Protein AF-A0A517MQH1-F1 (afdb_monomer_lite)

Organism: NCBI:txid1930276

pLDDT: mean 94.2, std 9.36, range [33.28, 98.81]

Structure (mmCIF, N/CA/C/O backbone):
data_AF-A0A517MQH1-F1
#
_entry.id   AF-A0A517MQH1-F1
#
loop_
_atom_site.group_PDB
_atom_site.id
_atom_site.type_symbol
_atom_site.label_atom_id
_atom_site.label_alt_id
_atom_site.label_comp_id
_atom_site.label_asym_id
_atom_site.label_entity_id
_atom_site.label_seq_id
_atom_site.pdbx_PDB_ins_code
_atom_site.Cartn_x
_atom_site.Cartn_y
_atom_site.Cartn_z
_atom_site.occupancy
_atom_site.B_iso_or_equiv
_atom_site.auth_seq_id
_atom_site.auth_comp_id
_atom_site.auth_asym_id
_atom_site.auth_atom_id
_atom_site.pdbx_PDB_model_num
ATOM 1 N N . MET A 1 1 ? -3.251 16.694 14.115 1.00 33.28 1 MET A N 1
ATOM 2 C CA . MET A 1 1 ? -2.965 17.037 12.707 1.00 33.28 1 MET A CA 1
ATOM 3 C C . MET A 1 1 ? -4.126 16.534 11.851 1.00 33.28 1 MET A C 1
ATOM 5 O O . MET A 1 1 ? -4.312 15.326 11.765 1.00 33.28 1 MET A O 1
ATOM 9 N N . ARG A 1 2 ? -4.987 17.433 11.348 1.00 38.00 2 ARG A N 1
ATOM 10 C CA . ARG A 1 2 ? -6.007 17.089 10.340 1.00 38.00 2 ARG A CA 1
ATOM 11 C C . ARG A 1 2 ? -5.266 16.878 9.020 1.00 38.00 2 ARG A C 1
ATOM 13 O O . ARG A 1 2 ? -4.472 17.732 8.642 1.00 38.00 2 ARG A O 1
ATOM 20 N N . LEU A 1 3 ? -5.483 15.744 8.361 1.00 50.16 3 LEU A N 1
ATOM 21 C CA . LEU A 1 3 ? -5.025 15.555 6.987 1.00 50.16 3 LEU A CA 1
ATOM 22 C C . LEU A 1 3 ? -5.782 16.568 6.116 1.00 50.16 3 LEU A C 1
ATOM 24 O O . LEU A 1 3 ? -7.010 16.599 6.217 1.00 50.16 3 LEU A O 1
ATOM 28 N N . PRO A 1 4 ? -5.099 17.412 5.321 1.00 52.41 4 PRO A N 1
ATOM 29 C CA . PRO A 1 4 ? -5.758 18.483 4.575 1.00 52.41 4 PRO A CA 1
ATOM 30 C C . PRO A 1 4 ? -6.795 17.944 3.580 1.00 52.41 4 PRO A C 1
ATOM 32 O O . PRO A 1 4 ? -7.753 18.644 3.283 1.00 52.41 4 PRO A O 1
ATOM 35 N N . TRP A 1 5 ? -6.665 16.681 3.151 1.00 66.31 5 TRP A N 1
ATOM 36 C CA . TRP A 1 5 ? -7.615 16.003 2.270 1.00 66.31 5 TRP A CA 1
ATOM 37 C C . TRP A 1 5 ? -7.698 14.509 2.610 1.00 66.31 5 TRP A C 1
ATOM 39 O O . TRP A 1 5 ? -6.671 13.870 2.843 1.00 66.31 5 TRP A O 1
ATOM 49 N N . SER A 1 6 ? -8.905 13.934 2.639 1.00 80.75 6 SER A N 1
ATOM 50 C CA . SER A 1 6 ? -9.090 12.498 2.900 1.00 80.75 6 SER A CA 1
ATOM 51 C C . SER A 1 6 ? -8.677 11.640 1.705 1.00 80.75 6 SER A C 1
ATOM 53 O O . SER A 1 6 ? -8.080 10.584 1.885 1.00 80.75 6 SER A O 1
ATOM 55 N N . GLY A 1 7 ? -8.973 12.077 0.479 1.00 85.69 7 GLY A N 1
ATOM 56 C CA . GLY A 1 7 ? -8.680 11.307 -0.730 1.00 85.69 7 GLY A CA 1
ATOM 57 C C . GLY A 1 7 ? -9.512 10.040 -0.901 1.00 85.69 7 GLY A C 1
ATOM 58 O O . GLY A 1 7 ? -9.170 9.215 -1.747 1.00 85.69 7 GLY A O 1
ATOM 59 N N . THR A 1 8 ? -10.546 9.840 -0.083 1.00 92.62 8 THR A N 1
ATOM 60 C CA . THR A 1 8 ? -11.404 8.657 -0.146 1.00 92.62 8 THR A CA 1
ATOM 61 C C . THR A 1 8 ? -12.509 8.870 -1.190 1.00 92.62 8 THR A C 1
ATOM 63 O O . THR A 1 8 ? -13.068 9.968 -1.262 1.00 92.62 8 THR A O 1
ATOM 66 N N . PRO A 1 9 ? -12.853 7.853 -2.004 1.00 94.38 9 PRO A N 1
ATOM 67 C CA . PRO A 1 9 ? -13.938 7.955 -2.989 1.00 94.38 9 PRO A CA 1
ATOM 68 C C . PRO A 1 9 ? -15.324 8.081 -2.341 1.00 94.38 9 PRO A C 1
ATOM 70 O O . PRO A 1 9 ? -16.260 8.597 -2.952 1.00 94.38 9 PRO A O 1
ATOM 73 N N . GLU A 1 10 ? -15.451 7.643 -1.091 1.00 94.44 10 GLU A N 1
ATOM 74 C CA . GLU A 1 10 ? -16.671 7.719 -0.298 1.00 94.44 10 GLU A CA 1
ATOM 75 C C . GLU A 1 10 ? -16.349 7.965 1.181 1.00 94.44 10 GLU A C 1
ATOM 77 O O . GLU A 1 10 ? -15.186 7.998 1.596 1.00 94.44 10 GLU A O 1
ATOM 82 N N . GLU A 1 11 ? -17.387 8.185 1.980 1.00 95.94 11 GLU A N 1
ATOM 83 C CA . GLU A 1 11 ? -17.243 8.328 3.422 1.00 95.94 11 GLU A CA 1
ATOM 84 C C . GLU A 1 11 ? -16.942 6.973 4.071 1.00 95.94 11 GLU A C 1
ATOM 86 O O . GLU A 1 11 ? -17.660 5.996 3.871 1.00 95.94 11 GLU A O 1
ATOM 91 N N . VAL A 1 12 ? -15.899 6.926 4.896 1.00 96.56 12 VAL A N 1
ATOM 92 C CA . VAL A 1 12 ? -15.540 5.729 5.655 1.00 96.56 12 VAL A CA 1
ATOM 93 C C . VAL A 1 12 ? -16.137 5.838 7.052 1.00 96.56 12 VAL A C 1
ATOM 95 O O . VAL A 1 12 ? -15.771 6.726 7.832 1.00 96.56 12 VAL A O 1
ATOM 98 N N . ARG A 1 13 ? -17.042 4.913 7.383 1.00 96.25 13 ARG A N 1
ATOM 99 C CA . ARG A 1 13 ? -17.677 4.791 8.701 1.00 96.25 13 ARG A CA 1
ATOM 100 C C . ARG A 1 13 ? -17.272 3.503 9.403 1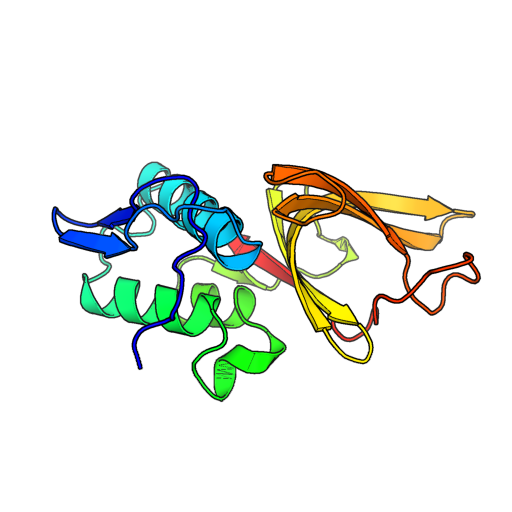.00 96.25 13 ARG A C 1
ATOM 102 O O . ARG A 1 13 ? -17.007 2.494 8.763 1.00 96.25 13 ARG A O 1
ATOM 109 N N . PHE A 1 14 ? -17.269 3.538 10.731 1.00 97.19 14 PHE A N 1
ATOM 110 C CA . PHE A 1 14 ? -17.067 2.369 11.578 1.00 97.19 14 PHE A CA 1
ATOM 111 C C . PHE A 1 14 ? -17.839 2.529 12.893 1.00 97.19 14 PHE A C 1
ATOM 113 O O . PHE A 1 14 ? -17.735 3.570 13.543 1.00 97.19 14 PHE A O 1
ATOM 120 N N . LYS A 1 15 ? -18.633 1.515 13.274 1.00 95.44 15 LYS A N 1
ATOM 121 C CA . LYS A 1 15 ? -19.509 1.528 14.469 1.00 95.44 15 LYS A CA 1
ATOM 122 C C . LYS A 1 15 ? -20.341 2.819 14.586 1.00 95.44 15 LYS A C 1
ATOM 124 O O . LYS A 1 15 ? -20.328 3.498 15.607 1.00 95.44 15 LYS A O 1
ATOM 129 N N . GLY A 1 16 ? -20.993 3.212 13.488 1.00 93.44 16 GLY A N 1
ATOM 130 C CA . GLY A 1 16 ? -21.806 4.435 13.394 1.00 93.44 16 GLY A CA 1
ATOM 131 C C . GLY A 1 16 ? -21.011 5.747 13.332 1.00 93.44 16 GLY A C 1
ATOM 132 O O . GLY A 1 16 ? -21.553 6.773 12.922 1.00 93.44 16 GLY A O 1
ATOM 133 N N . GLN A 1 17 ? -19.715 5.732 13.655 1.00 96.19 17 GLN A N 1
ATOM 134 C CA . GLN A 1 17 ? -18.872 6.921 13.646 1.00 96.19 17 GLN A CA 1
ATOM 135 C C . GLN A 1 17 ? -18.203 7.143 12.295 1.00 96.19 17 GLN A C 1
ATOM 137 O O . GLN A 1 17 ? -17.727 6.216 11.639 1.00 96.19 17 GLN A O 1
ATOM 142 N N . LYS A 1 18 ? -18.099 8.413 11.908 1.00 96.06 18 LYS A N 1
ATOM 143 C CA . LYS A 1 18 ? -17.308 8.830 10.753 1.00 96.06 18 LYS A CA 1
ATOM 144 C C . LYS A 1 18 ? -15.815 8.759 11.078 1.00 96.06 18 LYS A C 1
ATOM 146 O O . LYS A 1 18 ? -15.358 9.375 12.044 1.00 96.06 18 LYS A O 1
ATOM 151 N N . ILE A 1 19 ? -15.067 8.031 10.253 1.00 95.88 19 ILE A N 1
ATOM 152 C CA . ILE A 1 19 ? -13.604 7.933 10.320 1.00 95.88 19 ILE A CA 1
ATOM 153 C C . ILE A 1 19 ? -12.973 8.938 9.357 1.00 95.88 19 ILE A C 1
ATOM 155 O O . ILE A 1 19 ? -12.111 9.713 9.766 1.00 95.88 19 ILE A O 1
ATOM 159 N N . LEU A 1 20 ? -13.443 8.974 8.108 1.00 93.88 20 LEU A N 1
ATOM 160 C CA . LEU A 1 20 ? -13.013 9.926 7.081 1.00 93.88 20 LEU A CA 1
ATOM 161 C C . LEU A 1 20 ? -14.200 10.346 6.215 1.00 93.88 20 LEU A C 1
ATOM 163 O O . LEU A 1 20 ? -15.005 9.508 5.819 1.00 93.88 20 LEU A O 1
ATOM 167 N N . SER A 1 21 ? -14.290 11.638 5.903 1.00 93.56 21 SER A N 1
ATOM 168 C CA . SER A 1 21 ? -15.252 12.163 4.925 1.00 93.56 21 SER A CA 1
ATOM 169 C C . SER A 1 21 ? -14.841 11.783 3.503 1.00 93.56 21 SER A C 1
ATOM 171 O O . SER A 1 21 ? -13.645 11.688 3.231 1.00 93.56 21 SER A O 1
ATOM 173 N N . LYS A 1 22 ? -15.806 11.674 2.585 1.00 93.69 22 LYS A N 1
ATOM 174 C CA . LYS A 1 22 ? -15.539 11.639 1.139 1.00 93.69 22 LYS A CA 1
ATOM 175 C C . LYS A 1 22 ? -14.678 12.842 0.725 1.00 93.69 22 LYS A C 1
ATOM 177 O O . LYS A 1 22 ? -14.940 13.959 1.170 1.00 93.69 22 LYS A O 1
ATOM 182 N N . GLY A 1 23 ? -13.660 12.611 -0.100 1.00 89.31 23 GLY A N 1
ATOM 183 C CA . GLY A 1 23 ? -12.854 13.680 -0.690 1.00 89.31 23 GLY A CA 1
ATOM 184 C C . GLY A 1 23 ? -13.497 14.254 -1.955 1.00 89.31 23 GLY A C 1
ATOM 185 O O . GLY A 1 23 ? -14.224 13.558 -2.658 1.00 89.31 23 GLY A O 1
ATOM 186 N N . GLU A 1 24 ? -13.187 15.509 -2.286 1.00 86.50 24 GLU A N 1
ATOM 187 C CA . GLU A 1 24 ? -13.531 16.099 -3.595 1.00 86.50 24 GLU A CA 1
ATOM 188 C C . GLU A 1 24 ? -12.759 15.438 -4.745 1.00 86.50 24 GLU A C 1
ATOM 190 O O . GLU A 1 24 ? -13.220 15.379 -5.881 1.00 86.50 24 GLU A O 1
ATOM 195 N N . ARG A 1 25 ? -11.568 14.918 -4.429 1.00 88.50 25 ARG A N 1
ATOM 196 C CA . ARG A 1 25 ? -10.705 14.129 -5.309 1.00 88.50 25 ARG A CA 1
ATOM 197 C C . ARG A 1 25 ? -10.258 12.869 -4.582 1.00 88.50 25 ARG A C 1
ATOM 199 O O . ARG A 1 25 ? -10.233 12.829 -3.350 1.00 88.50 25 ARG A O 1
ATOM 206 N N . THR A 1 26 ? -9.849 11.861 -5.342 1.00 90.69 26 THR A N 1
ATOM 207 C CA . THR A 1 26 ? -9.302 10.616 -4.801 1.00 90.69 26 THR A CA 1
ATOM 208 C C . THR A 1 26 ? -7.776 10.636 -4.785 1.00 90.69 26 THR A C 1
ATOM 210 O O . THR A 1 26 ? -7.125 11.037 -5.751 1.00 90.69 26 THR A O 1
ATOM 213 N N . TYR A 1 27 ? -7.188 10.136 -3.702 1.00 93.31 27 TYR A N 1
ATOM 214 C CA . TYR A 1 27 ? -5.745 9.931 -3.565 1.00 93.31 27 TYR A CA 1
ATOM 215 C C . TYR A 1 27 ? -5.453 8.461 -3.294 1.00 93.31 27 TYR A C 1
ATOM 217 O O . TYR A 1 27 ? -6.321 7.721 -2.835 1.00 93.31 27 TYR A O 1
ATOM 225 N N . CYS A 1 28 ? -4.223 8.041 -3.574 1.00 94.31 28 CYS A N 1
ATOM 226 C CA . CYS A 1 28 ? -3.808 6.647 -3.482 1.00 94.31 28 CYS A CA 1
ATOM 227 C C . CYS A 1 28 ? -4.076 6.035 -2.099 1.00 94.31 28 CYS A C 1
ATOM 229 O O . CYS A 1 28 ? -4.784 5.037 -2.004 1.00 94.31 28 CYS A O 1
ATOM 231 N N . CYS A 1 29 ? -3.628 6.689 -1.024 1.00 94.62 29 CYS A N 1
ATOM 232 C CA . CYS A 1 29 ? -3.853 6.233 0.349 1.00 94.62 29 CYS A CA 1
ATOM 233 C C . CYS A 1 29 ? -5.335 6.224 0.752 1.00 94.62 29 CYS A C 1
ATOM 235 O O . CYS A 1 29 ? -5.761 5.317 1.459 1.00 94.62 29 CYS A O 1
ATOM 237 N N . GLY A 1 30 ? -6.132 7.195 0.293 1.00 95.88 30 GLY A N 1
ATOM 238 C CA . GLY A 1 30 ? -7.558 7.259 0.614 1.00 95.88 30 GLY A CA 1
ATOM 239 C C . GLY A 1 30 ? -8.370 6.190 -0.105 1.00 95.88 30 GLY A C 1
ATOM 240 O O . GLY A 1 30 ? -9.229 5.552 0.504 1.00 95.88 30 GLY A O 1
ATOM 241 N N . PHE A 1 31 ? -8.057 5.924 -1.370 1.00 97.44 31 PHE A N 1
ATOM 242 C CA . PHE A 1 31 ? -8.642 4.810 -2.104 1.00 97.44 31 PHE A CA 1
ATOM 243 C C . PHE A 1 31 ? -8.292 3.461 -1.456 1.00 97.44 31 PHE A C 1
ATOM 245 O O . PHE A 1 31 ? -9.201 2.710 -1.102 1.00 97.44 31 PHE A O 1
ATOM 252 N N . THR A 1 32 ? -7.006 3.167 -1.226 1.00 98.25 32 THR A N 1
ATOM 253 C CA . THR A 1 32 ? -6.598 1.873 -0.651 1.00 98.25 32 THR A CA 1
ATOM 254 C C . THR A 1 32 ? -7.108 1.678 0.773 1.00 98.25 32 THR A C 1
ATOM 256 O O . THR A 1 32 ? -7.555 0.583 1.105 1.00 98.25 32 THR A O 1
ATOM 259 N N . PHE A 1 33 ? -7.134 2.734 1.594 1.00 98.12 33 PHE A N 1
ATOM 260 C CA . PHE A 1 33 ? -7.716 2.680 2.935 1.00 98.12 33 PHE A CA 1
ATOM 261 C C . PHE A 1 33 ? -9.215 2.367 2.894 1.00 98.12 33 PHE A C 1
ATOM 263 O O . PHE A 1 33 ? -9.702 1.561 3.683 1.00 98.12 33 PHE A O 1
ATOM 270 N N . THR A 1 34 ? -9.947 2.972 1.954 1.00 98.12 34 THR A N 1
ATOM 271 C CA . THR A 1 34 ? -11.386 2.720 1.782 1.00 98.12 34 THR A CA 1
ATOM 272 C C . THR A 1 34 ? -11.645 1.255 1.440 1.00 98.12 34 THR A C 1
ATOM 274 O O . THR A 1 34 ? -12.498 0.622 2.061 1.00 98.12 34 THR A O 1
ATOM 277 N N . VAL A 1 35 ? -10.864 0.688 0.513 1.00 98.31 35 VAL A N 1
ATOM 278 C CA . VAL A 1 35 ? -10.960 -0.737 0.164 1.00 98.31 35 VAL A CA 1
ATOM 279 C C . VAL A 1 35 ? -10.608 -1.621 1.361 1.00 98.31 35 VAL A C 1
ATOM 281 O O . VAL A 1 35 ? -11.361 -2.540 1.675 1.00 98.31 35 VAL A O 1
ATOM 284 N N . ALA A 1 36 ? -9.520 -1.322 2.078 1.00 98.19 36 ALA A N 1
ATOM 285 C CA . ALA A 1 36 ? -9.119 -2.078 3.263 1.00 98.19 36 ALA A CA 1
ATOM 286 C C . ALA A 1 36 ? -10.213 -2.089 4.341 1.00 98.19 36 ALA A C 1
ATOM 288 O O . ALA A 1 36 ? -10.524 -3.146 4.886 1.00 98.19 36 ALA A O 1
ATOM 289 N N . MET A 1 37 ? -10.839 -0.941 4.610 1.00 98.12 37 MET A N 1
ATOM 290 C CA . MET A 1 37 ? -11.913 -0.818 5.598 1.00 98.12 37 MET A CA 1
ATOM 291 C C . MET A 1 37 ? -13.168 -1.597 5.210 1.00 98.12 37 MET A C 1
ATOM 293 O O . MET A 1 37 ? -13.740 -2.270 6.069 1.00 98.12 37 MET A O 1
ATOM 297 N N . LYS A 1 38 ? -13.577 -1.549 3.936 1.00 97.62 38 LYS A N 1
ATOM 298 C CA . LYS A 1 38 ? -14.713 -2.336 3.432 1.00 97.62 38 LYS A CA 1
ATOM 299 C C . LYS A 1 38 ? -14.454 -3.829 3.586 1.00 97.62 38 LYS A C 1
ATOM 301 O O . LYS A 1 38 ? -15.175 -4.505 4.309 1.00 97.62 38 LYS A O 1
ATOM 306 N N . VAL A 1 39 ? -13.344 -4.313 3.030 1.00 97.38 39 VAL A N 1
ATOM 307 C CA . VAL A 1 39 ? -13.006 -5.742 3.050 1.00 97.38 39 VAL A CA 1
ATOM 308 C C . VAL A 1 39 ? -12.811 -6.259 4.479 1.00 97.38 39 VAL A C 1
ATOM 310 O O . VAL A 1 39 ? -13.281 -7.346 4.812 1.00 97.38 39 VAL A O 1
ATOM 313 N N . ALA A 1 40 ? -12.151 -5.493 5.353 1.00 97.50 40 ALA A N 1
ATOM 314 C CA . ALA A 1 40 ? -11.975 -5.882 6.751 1.00 97.50 40 ALA A CA 1
ATOM 315 C C . ALA A 1 40 ? -13.304 -5.911 7.525 1.00 97.50 40 ALA A C 1
ATOM 317 O O . ALA A 1 40 ? -13.483 -6.766 8.395 1.00 97.50 40 ALA A O 1
ATOM 318 N N . THR A 1 41 ? -14.245 -5.019 7.199 1.00 96.12 41 THR A N 1
ATOM 319 C CA . THR A 1 41 ? -15.599 -5.027 7.773 1.00 96.12 41 THR A CA 1
ATOM 320 C C . THR A 1 41 ? -16.384 -6.245 7.300 1.00 96.12 41 THR A C 1
ATOM 322 O O . THR A 1 41 ? -16.880 -6.996 8.139 1.00 96.12 41 THR A O 1
ATOM 325 N N . ASP A 1 42 ? -16.418 -6.499 5.990 1.00 96.00 42 ASP A N 1
ATOM 326 C CA . ASP A 1 42 ? -17.163 -7.612 5.387 1.00 96.00 42 ASP A CA 1
ATOM 327 C C . ASP A 1 42 ? -16.664 -8.972 5.896 1.00 96.00 42 ASP A C 1
ATOM 329 O O . ASP A 1 42 ? -17.443 -9.886 6.170 1.00 96.00 42 ASP A O 1
ATOM 333 N N . ARG A 1 43 ? -15.349 -9.096 6.116 1.00 96.12 43 ARG A N 1
ATOM 334 C CA . ARG A 1 43 ? -14.729 -10.294 6.704 1.00 96.12 43 ARG A CA 1
ATOM 335 C C . ARG A 1 43 ? -14.886 -10.388 8.224 1.00 96.12 43 ARG A C 1
ATOM 337 O O . ARG A 1 43 ? -14.556 -11.415 8.808 1.00 96.12 43 ARG A O 1
ATOM 344 N N . GLY A 1 44 ? -15.390 -9.347 8.885 1.00 96.50 44 GLY A N 1
ATOM 345 C CA . GLY A 1 44 ? -15.544 -9.305 10.339 1.00 96.50 44 GLY A CA 1
ATOM 346 C C . GLY A 1 44 ? -14.234 -9.134 11.116 1.00 96.50 44 GLY A C 1
ATOM 347 O O . GLY A 1 44 ? -14.230 -9.336 12.327 1.00 96.50 44 GLY A O 1
ATOM 348 N N . LEU A 1 45 ? -13.145 -8.721 10.463 1.00 96.94 45 LEU A N 1
ATOM 349 C CA . LEU A 1 45 ? -11.830 -8.530 11.093 1.00 96.94 45 LEU A CA 1
ATOM 350 C C . LEU A 1 45 ? -11.815 -7.362 12.092 1.00 96.94 45 LEU A C 1
ATOM 352 O O . LEU A 1 45 ? -10.942 -7.281 12.947 1.00 96.94 45 LEU A O 1
ATOM 356 N N . LEU A 1 46 ? -12.783 -6.448 11.989 1.00 96.50 46 LEU A N 1
ATOM 357 C CA . LEU A 1 46 ? -12.888 -5.261 12.840 1.00 96.50 46 LEU A CA 1
ATOM 358 C C . LEU A 1 46 ? -13.906 -5.401 13.986 1.00 96.50 46 LEU A C 1
ATOM 360 O O . LEU A 1 46 ? -14.181 -4.409 14.657 1.00 96.50 46 LEU A O 1
ATOM 364 N N . ARG A 1 47 ? -14.494 -6.584 14.225 1.00 94.75 47 ARG A N 1
ATOM 365 C CA . ARG A 1 47 ? -15.559 -6.772 15.241 1.00 94.75 47 ARG A CA 1
ATOM 366 C C . ARG A 1 47 ? -15.131 -6.294 16.634 1.00 94.75 47 ARG A C 1
ATOM 368 O O . ARG A 1 47 ? -15.786 -5.424 17.220 1.00 94.75 47 ARG A O 1
ATOM 375 N N . GLU A 1 48 ? -13.961 -6.753 17.068 1.00 94.56 48 GLU A N 1
ATOM 376 C CA . GLU A 1 48 ? -13.368 -6.421 18.371 1.00 94.56 48 GLU A CA 1
ATOM 377 C C . GLU A 1 48 ? -12.639 -5.067 18.379 1.00 94.56 48 GLU A C 1
ATOM 379 O O . GLU A 1 48 ? -12.241 -4.565 19.429 1.00 94.56 48 GLU A O 1
ATOM 384 N N . ALA A 1 49 ? -12.473 -4.419 17.220 1.00 96.75 49 ALA A N 1
ATOM 385 C CA . ALA A 1 49 ? -11.763 -3.150 17.146 1.00 96.75 49 ALA A CA 1
ATOM 386 C C . ALA A 1 49 ? -12.585 -2.011 17.774 1.00 96.75 49 ALA A C 1
ATOM 388 O O . ALA A 1 49 ? -13.794 -1.867 17.551 1.00 96.75 49 ALA A O 1
ATOM 389 N N . SER A 1 50 ? -11.916 -1.144 18.536 1.00 97.69 50 SER A N 1
ATOM 390 C CA . SER A 1 50 ? -12.495 0.120 18.990 1.00 97.69 50 SER A CA 1
ATOM 391 C C . SER A 1 50 ? -12.423 1.177 17.882 1.00 97.69 50 SER A C 1
ATOM 393 O O . SER A 1 50 ? -11.592 1.107 16.971 1.00 97.69 50 SER A O 1
ATOM 395 N N . VAL A 1 51 ? -13.275 2.202 17.966 1.00 97.38 51 VAL A N 1
ATOM 396 C CA . VAL A 1 51 ? -13.216 3.346 17.040 1.00 97.38 51 VAL A CA 1
ATOM 397 C C . VAL A 1 51 ? -11.853 4.041 17.109 1.00 97.38 51 VAL A C 1
ATOM 399 O O . VAL A 1 51 ? -11.320 4.469 16.086 1.00 97.38 51 VAL A O 1
ATOM 402 N N . GLU A 1 52 ? -11.261 4.132 18.301 1.00 97.38 52 GLU A N 1
ATOM 403 C CA . GLU A 1 52 ? -9.932 4.713 18.480 1.00 97.38 52 GLU A CA 1
ATOM 404 C C . GLU A 1 52 ? -8.857 3.902 17.748 1.00 97.38 52 GLU A C 1
ATOM 406 O O . GLU A 1 52 ? -8.025 4.484 17.049 1.00 97.38 52 GLU A O 1
ATOM 411 N N . SER A 1 53 ? -8.904 2.570 17.837 1.00 97.50 53 SER A N 1
ATOM 412 C CA . SER A 1 53 ? -7.981 1.687 17.120 1.00 97.50 53 SER A CA 1
ATOM 413 C C . SER A 1 53 ? -8.112 1.838 15.605 1.00 97.50 53 SER A C 1
ATOM 415 O O . SER A 1 53 ? -7.100 1.910 14.914 1.00 97.50 53 SER A O 1
ATOM 417 N N . VAL A 1 54 ? -9.331 2.003 15.079 1.00 97.62 54 VAL A N 1
ATOM 418 C CA . VAL A 1 54 ? -9.550 2.290 13.649 1.00 97.62 54 VAL A CA 1
ATOM 419 C C . VAL A 1 54 ? -9.051 3.687 13.256 1.00 97.62 54 VAL A C 1
ATOM 421 O O . VAL A 1 54 ? -8.477 3.860 12.182 1.00 97.62 54 VAL A O 1
ATOM 424 N N . ARG A 1 55 ? -9.179 4.700 14.122 1.00 96.88 55 ARG A N 1
ATOM 425 C CA . ARG A 1 55 ? -8.566 6.021 13.879 1.00 96.88 55 ARG A CA 1
ATOM 426 C C . ARG A 1 55 ? -7.035 5.963 13.908 1.00 96.88 55 ARG A C 1
ATOM 428 O O . ARG A 1 55 ? -6.389 6.693 13.161 1.00 96.88 55 ARG A O 1
ATOM 435 N N . LYS A 1 56 ? -6.441 5.112 14.750 1.00 96.38 56 LYS A N 1
ATOM 436 C CA . LYS A 1 56 ? -4.990 4.857 14.758 1.00 96.38 56 LYS A CA 1
ATOM 437 C C . LYS A 1 56 ? -4.555 4.128 13.485 1.00 96.38 56 LYS A C 1
ATOM 439 O O . LYS A 1 56 ? -3.629 4.600 12.835 1.00 96.38 56 LYS A O 1
ATOM 444 N N . LEU A 1 57 ? -5.287 3.086 13.077 1.00 96.94 57 LEU A N 1
ATOM 445 C CA . LEU A 1 57 ? -5.104 2.403 11.792 1.00 96.94 57 LEU A CA 1
ATOM 446 C C . LEU A 1 57 ? -5.112 3.407 10.636 1.00 96.94 57 LEU A C 1
ATOM 448 O O . LEU A 1 57 ? -4.210 3.386 9.811 1.00 96.94 57 LEU A O 1
ATOM 452 N N . GLN A 1 58 ? -6.088 4.318 10.605 1.00 96.75 58 GLN A N 1
ATOM 453 C CA . GLN A 1 58 ? -6.178 5.365 9.589 1.00 96.75 58 GLN A CA 1
ATOM 454 C C . GLN A 1 58 ? -4.919 6.247 9.563 1.00 96.75 58 GLN A C 1
ATOM 456 O O . GLN A 1 58 ? -4.336 6.455 8.502 1.00 96.75 58 GLN A O 1
ATOM 461 N N . LYS A 1 59 ? -4.463 6.743 10.717 1.00 95.56 59 LYS A N 1
ATOM 462 C CA . LYS A 1 59 ? -3.246 7.569 10.815 1.00 95.56 59 LYS A CA 1
ATOM 463 C C . LYS A 1 59 ? -1.992 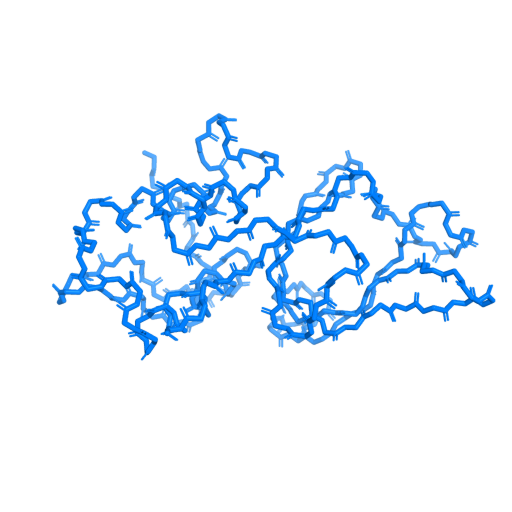6.835 10.340 1.00 95.56 59 LYS A C 1
ATOM 465 O O . LYS A 1 59 ? -1.176 7.433 9.633 1.00 95.56 59 LYS A O 1
ATOM 470 N N . ASP A 1 60 ? -1.857 5.570 10.726 1.00 97.00 60 ASP A N 1
ATOM 471 C CA . ASP A 1 60 ? -0.743 4.704 10.345 1.00 97.00 60 ASP A CA 1
ATOM 472 C C . ASP A 1 60 ? -0.789 4.376 8.838 1.00 97.00 60 ASP A C 1
ATOM 474 O O . ASP A 1 60 ? 0.224 4.446 8.148 1.00 97.00 60 ASP A O 1
ATOM 478 N N . TRP A 1 61 ? -1.974 4.133 8.273 1.00 97.06 61 TRP A N 1
ATOM 479 C CA . TRP A 1 61 ? -2.145 3.897 6.835 1.00 97.06 61 TRP A CA 1
ATOM 480 C C . TRP A 1 61 ? -1.718 5.099 5.983 1.00 97.06 61 TRP A C 1
ATOM 482 O O . TRP A 1 61 ? -1.181 4.940 4.888 1.00 97.06 61 TRP A O 1
ATOM 492 N N . TYR A 1 62 ? -1.922 6.313 6.495 1.00 95.06 62 TYR A N 1
ATOM 493 C CA . TYR A 1 62 ? -1.543 7.562 5.830 1.00 95.06 62 TYR A CA 1
ATOM 494 C C . TYR A 1 62 ? -0.082 7.969 6.089 1.00 95.06 62 TYR A C 1
ATOM 496 O O . TYR A 1 62 ? 0.322 9.051 5.667 1.00 95.06 62 TYR A O 1
ATOM 504 N N . GLY A 1 63 ? 0.708 7.155 6.799 1.00 93.69 63 GLY A N 1
ATOM 505 C CA . GLY A 1 63 ? 2.115 7.461 7.077 1.00 93.69 63 GLY A CA 1
ATOM 506 C C . GLY A 1 63 ? 2.319 8.657 8.015 1.00 93.69 63 GLY A C 1
ATOM 507 O O . GLY A 1 63 ? 3.378 9.284 8.005 1.00 93.69 63 GLY A O 1
ATOM 508 N N . THR A 1 64 ? 1.300 9.034 8.797 1.00 92.25 64 THR A N 1
ATOM 509 C CA . THR A 1 64 ? 1.357 10.247 9.641 1.00 92.25 64 THR A CA 1
ATOM 510 C C . THR A 1 64 ? 2.126 10.041 10.944 1.00 92.25 64 THR A C 1
ATOM 512 O O . THR A 1 64 ? 2.522 11.014 11.586 1.00 92.25 64 THR A O 1
ATOM 515 N N . THR A 1 65 ? 2.363 8.788 11.331 1.00 89.44 65 THR A N 1
ATOM 516 C CA . THR A 1 65 ? 3.187 8.412 12.487 1.00 89.44 65 THR A CA 1
ATOM 517 C C . THR A 1 65 ? 4.610 8.107 12.031 1.00 89.44 65 THR A C 1
ATOM 519 O O . THR A 1 65 ? 4.825 7.696 10.893 1.00 89.44 65 THR A O 1
ATOM 522 N N . LYS A 1 66 ? 5.608 8.326 12.895 1.00 90.12 66 LYS A N 1
ATOM 523 C CA . LYS A 1 66 ? 7.026 8.160 12.532 1.00 90.12 66 LYS A CA 1
ATOM 524 C C . LYS A 1 66 ? 7.325 6.727 12.080 1.00 90.12 66 LYS A C 1
ATOM 526 O O . LYS A 1 66 ? 8.085 6.532 11.139 1.00 90.12 66 LYS A O 1
ATOM 531 N N . GLU A 1 67 ? 6.690 5.757 12.725 1.00 90.44 67 GLU A N 1
ATOM 532 C CA . GLU A 1 67 ? 6.881 4.320 12.545 1.00 90.44 67 GLU A CA 1
ATOM 533 C C . GLU A 1 67 ? 6.250 3.803 11.248 1.00 90.44 67 GLU A C 1
ATOM 535 O O . GLU A 1 67 ? 6.750 2.854 10.647 1.00 90.44 67 GLU A O 1
ATOM 540 N N . SER A 1 68 ? 5.166 4.437 10.792 1.00 91.50 68 SER A N 1
ATOM 541 C CA . SER A 1 68 ? 4.446 4.018 9.587 1.00 91.50 68 SER A CA 1
ATOM 542 C C . SER A 1 68 ? 4.946 4.677 8.305 1.00 91.50 68 SER A C 1
ATOM 544 O O . SER A 1 68 ? 4.574 4.223 7.229 1.00 91.50 68 SER A O 1
ATOM 546 N N . ARG A 1 69 ? 5.795 5.713 8.382 1.00 92.12 69 ARG A N 1
ATOM 547 C CA . ARG A 1 69 ? 6.221 6.506 7.212 1.00 92.12 69 ARG A CA 1
ATOM 548 C C . ARG A 1 69 ? 6.768 5.684 6.057 1.00 92.12 69 ARG A C 1
ATOM 550 O O . ARG A 1 69 ? 6.562 6.090 4.930 1.00 92.12 69 ARG A O 1
ATOM 557 N N . GLU A 1 70 ? 7.459 4.580 6.329 1.00 95.00 70 GLU A N 1
ATOM 558 C CA . GLU A 1 70 ? 8.062 3.745 5.285 1.00 95.00 70 GLU A CA 1
ATOM 559 C C . GLU A 1 70 ? 7.121 2.625 4.821 1.00 95.00 70 GLU A C 1
ATOM 561 O O . GLU A 1 70 ? 6.957 2.394 3.626 1.00 95.00 70 GLU A O 1
ATOM 566 N N . THR A 1 71 ? 6.481 1.927 5.760 1.00 95.88 71 THR A N 1
ATOM 567 C CA . THR A 1 71 ? 5.790 0.655 5.484 1.00 95.88 71 THR A CA 1
ATOM 568 C C . THR A 1 71 ? 4.263 0.756 5.521 1.00 95.88 71 THR A C 1
ATOM 570 O O . THR A 1 71 ? 3.582 -0.193 5.140 1.00 95.88 71 THR A O 1
ATOM 573 N N . GLN A 1 72 ? 3.722 1.897 5.963 1.00 96.38 72 GLN A N 1
ATOM 574 C CA . GLN A 1 72 ? 2.311 2.304 5.981 1.00 96.38 72 GLN A CA 1
ATOM 575 C C . GLN A 1 72 ? 1.320 1.154 6.197 1.00 96.38 72 GLN A C 1
ATOM 577 O O . GLN A 1 72 ? 1.107 0.731 7.333 1.00 96.38 72 GLN A O 1
ATOM 582 N N . CYS A 1 73 ? 0.721 0.631 5.121 1.00 96.00 73 CYS A N 1
ATOM 583 C CA . CYS A 1 73 ? -0.293 -0.419 5.173 1.00 96.00 73 CYS A CA 1
ATOM 584 C C . CYS A 1 73 ? 0.195 -1.679 5.901 1.00 96.00 73 CYS A C 1
ATOM 586 O O . CYS A 1 73 ? -0.576 -2.293 6.637 1.00 96.00 73 CYS A O 1
ATOM 588 N N . VAL A 1 74 ? 1.475 -2.042 5.780 1.00 97.56 74 VAL A N 1
ATOM 589 C CA . VAL A 1 74 ? 2.048 -3.187 6.500 1.00 97.56 74 VAL A CA 1
ATOM 590 C C . VAL A 1 74 ? 2.040 -2.933 8.005 1.00 97.56 74 VAL A C 1
ATOM 592 O O . VAL A 1 74 ? 1.552 -3.767 8.768 1.00 97.56 74 VAL A O 1
ATOM 595 N N . PHE A 1 75 ? 2.542 -1.775 8.440 1.00 97.81 75 PHE A N 1
ATOM 596 C CA . PHE A 1 75 ? 2.561 -1.406 9.856 1.00 97.81 75 PHE A CA 1
ATOM 597 C C . PHE A 1 75 ? 1.143 -1.299 10.424 1.00 97.81 75 PHE A C 1
ATOM 599 O O . PHE A 1 75 ? 0.856 -1.867 11.476 1.00 97.81 75 PHE A O 1
ATOM 606 N N . ALA A 1 76 ? 0.247 -0.630 9.697 1.00 97.38 76 ALA A N 1
ATOM 607 C CA . ALA A 1 76 ? -1.135 -0.407 10.095 1.00 97.38 76 ALA A CA 1
ATOM 608 C C . ALA A 1 76 ? -1.884 -1.734 10.329 1.00 97.38 76 ALA A C 1
ATOM 610 O O . AL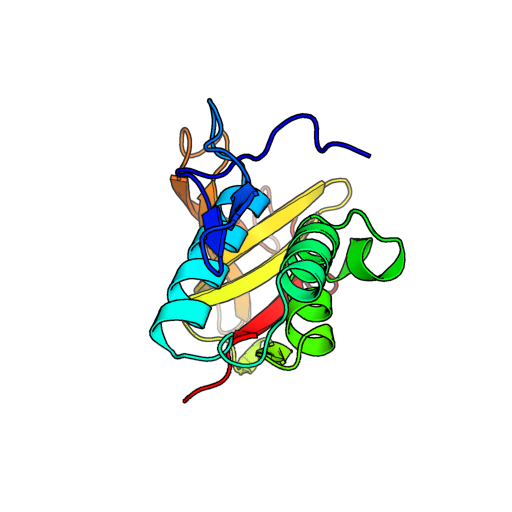A A 1 76 ? -2.454 -1.934 11.404 1.00 97.38 76 ALA A O 1
ATOM 611 N N . LEU A 1 77 ? -1.834 -2.669 9.368 1.00 97.56 77 LEU A N 1
ATOM 612 C CA . LEU A 1 77 ? -2.516 -3.962 9.498 1.00 97.56 77 LEU A CA 1
ATOM 613 C C . LEU A 1 77 ? -1.928 -4.825 10.615 1.00 97.56 77 LEU A C 1
ATOM 615 O O . LEU A 1 77 ? -2.687 -5.392 11.402 1.00 97.56 77 LEU A O 1
ATOM 619 N N . LYS A 1 78 ? -0.593 -4.905 10.708 1.00 96.75 78 LYS A N 1
ATOM 620 C CA . LYS A 1 78 ? 0.079 -5.709 11.739 1.00 96.75 78 LYS A CA 1
ATOM 621 C C . LYS A 1 78 ? -0.223 -5.192 13.140 1.00 96.75 78 LYS A C 1
ATOM 623 O O . LYS A 1 78 ? -0.527 -5.981 14.024 1.00 96.75 78 LYS A O 1
ATOM 628 N N . LYS A 1 79 ? -0.172 -3.873 13.340 1.00 96.69 79 LYS A N 1
ATOM 629 C CA . LYS A 1 79 ? -0.414 -3.243 14.644 1.00 96.69 79 LYS A CA 1
ATOM 630 C C . LYS A 1 79 ? -1.847 -3.429 15.134 1.00 96.69 79 LYS A C 1
ATOM 632 O O . LYS A 1 79 ? -2.056 -3.557 16.334 1.00 96.69 79 LYS A O 1
ATOM 637 N N . LEU A 1 80 ? -2.822 -3.445 14.223 1.00 96.56 80 LEU A N 1
ATOM 638 C CA . LEU A 1 80 ? -4.212 -3.742 14.570 1.00 96.56 80 LEU A CA 1
ATOM 639 C C . LEU A 1 80 ? -4.495 -5.257 14.669 1.00 96.56 80 LEU A C 1
ATOM 641 O O . LEU A 1 80 ? -5.537 -5.640 15.185 1.00 96.56 80 LEU A O 1
ATOM 645 N N . GLY A 1 81 ? -3.588 -6.118 14.196 1.00 97.06 81 GLY A N 1
ATOM 646 C CA . GLY A 1 81 ? -3.735 -7.577 14.258 1.00 97.06 81 GLY A CA 1
ATOM 647 C C . GLY A 1 81 ? -4.652 -8.178 13.186 1.00 97.06 81 GLY A C 1
ATOM 648 O O . GLY A 1 81 ? -5.079 -9.322 13.313 1.00 97.06 81 GLY A O 1
ATOM 649 N N . ILE A 1 82 ? -4.957 -7.433 12.119 1.00 97.31 82 ILE A N 1
ATOM 650 C CA . ILE A 1 82 ? -5.933 -7.836 11.083 1.00 97.31 82 ILE A CA 1
ATOM 651 C C . ILE A 1 82 ? -5.287 -8.250 9.756 1.00 97.31 82 ILE A C 1
ATOM 653 O O . ILE A 1 82 ? -5.974 -8.473 8.758 1.00 97.31 82 ILE A O 1
ATOM 657 N N . GLY A 1 83 ? -3.961 -8.318 9.712 1.00 97.38 83 GLY A N 1
ATOM 658 C CA . GLY A 1 83 ? -3.230 -8.693 8.514 1.00 97.38 83 GLY A CA 1
ATOM 659 C C . GLY A 1 83 ? -1.752 -8.932 8.774 1.00 97.38 83 GLY A C 1
ATOM 660 O O . GLY A 1 83 ? -1.237 -8.711 9.873 1.00 97.38 83 GLY A O 1
ATOM 661 N N . LYS A 1 84 ? -1.064 -9.354 7.717 1.00 97.62 84 LYS A N 1
ATOM 662 C CA . LYS A 1 84 ? 0.348 -9.734 7.744 1.00 97.62 84 LYS A CA 1
ATOM 663 C C . LYS A 1 84 ? 1.114 -9.143 6.568 1.00 97.62 84 LYS A C 1
ATOM 665 O O . LYS A 1 84 ? 0.527 -8.822 5.537 1.00 97.62 84 LYS A O 1
ATOM 670 N N . ALA A 1 85 ? 2.429 -9.023 6.731 1.00 98.00 85 ALA A N 1
ATOM 671 C CA . ALA A 1 85 ? 3.325 -8.751 5.612 1.00 98.00 85 ALA A CA 1
ATOM 672 C C . ALA A 1 85 ? 3.329 -9.944 4.643 1.00 98.00 85 ALA A C 1
ATOM 674 O O . ALA A 1 85 ? 3.156 -11.087 5.073 1.00 98.00 85 ALA A O 1
ATOM 675 N N . VAL A 1 86 ? 3.530 -9.667 3.360 1.00 98.12 86 VAL A N 1
ATOM 676 C CA . VAL A 1 86 ? 3.599 -10.664 2.286 1.00 98.12 86 VAL A CA 1
ATOM 677 C C . VAL A 1 86 ? 4.934 -10.511 1.570 1.00 98.12 86 VAL A C 1
ATOM 679 O O . VAL A 1 86 ? 5.369 -9.388 1.310 1.00 98.12 86 VAL A O 1
ATOM 682 N N . LYS A 1 87 ? 5.604 -11.629 1.284 1.00 97.31 87 LYS A N 1
ATOM 683 C CA . LYS A 1 87 ? 6.821 -11.619 0.466 1.00 97.31 87 LYS A CA 1
ATOM 684 C C . LYS A 1 87 ? 6.465 -11.434 -1.008 1.00 97.31 87 LYS A C 1
ATOM 686 O O . LYS A 1 87 ? 5.376 -11.813 -1.429 1.00 97.31 87 LYS A O 1
ATOM 691 N N . ALA A 1 88 ? 7.373 -10.880 -1.807 1.00 95.12 88 ALA A N 1
ATOM 692 C CA . ALA A 1 88 ? 7.094 -10.594 -3.215 1.00 95.12 88 ALA A CA 1
ATOM 693 C C . ALA A 1 88 ? 6.707 -11.855 -4.014 1.00 95.12 88 ALA A C 1
ATOM 695 O O . ALA A 1 88 ? 5.839 -11.804 -4.884 1.00 95.12 88 ALA A O 1
ATOM 696 N N . GLU A 1 89 ? 7.296 -13.002 -3.680 1.00 95.62 89 GLU A N 1
ATOM 697 C CA . GLU A 1 89 ? 7.045 -14.296 -4.325 1.00 95.62 89 GLU A CA 1
ATOM 698 C C . GLU A 1 89 ? 5.674 -14.882 -3.952 1.00 95.62 89 GLU A C 1
ATOM 700 O O . GLU A 1 89 ? 5.130 -15.711 -4.674 1.00 95.62 89 GLU A O 1
ATOM 705 N N . GLU A 1 90 ? 5.098 -14.431 -2.836 1.00 97.44 90 GLU A N 1
ATOM 706 C CA . GLU A 1 90 ? 3.798 -14.863 -2.311 1.00 97.44 90 GLU A CA 1
ATOM 707 C C . GLU A 1 90 ? 2.670 -13.875 -2.651 1.00 97.44 90 GLU A C 1
ATOM 709 O O . GLU A 1 90 ? 1.526 -14.058 -2.211 1.00 97.44 90 GLU A O 1
ATOM 714 N N . ALA A 1 91 ? 2.993 -12.804 -3.382 1.00 97.62 91 ALA A N 1
ATOM 715 C CA . ALA A 1 91 ? 2.059 -11.746 -3.730 1.00 97.62 91 ALA A CA 1
ATOM 716 C C . ALA A 1 91 ? 0.894 -12.292 -4.565 1.00 97.62 91 ALA A C 1
ATOM 718 O O . ALA A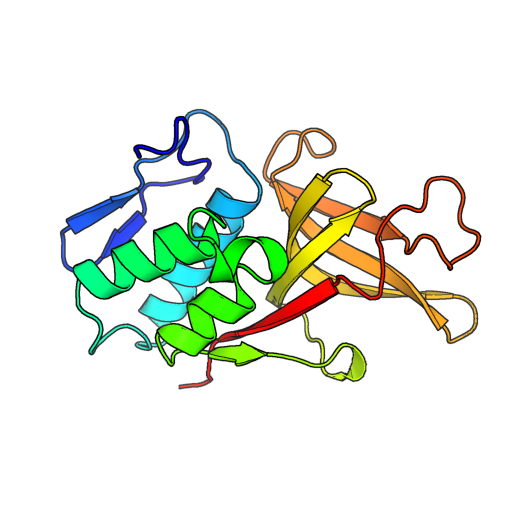 1 91 ? 1.078 -13.092 -5.482 1.00 97.62 91 ALA A O 1
ATOM 719 N N . GLN A 1 92 ? -0.316 -11.838 -4.254 1.00 98.00 92 GLN A N 1
ATOM 720 C CA . GLN A 1 92 ? -1.545 -12.232 -4.938 1.00 98.00 92 GLN A CA 1
ATOM 721 C C . GLN A 1 92 ? -2.375 -11.001 -5.298 1.00 98.00 92 GLN A C 1
ATOM 723 O O . GLN A 1 92 ? -2.331 -10.004 -4.566 1.00 98.00 92 GLN A O 1
ATOM 728 N N . PRO A 1 93 ? -3.162 -11.060 -6.391 1.00 98.44 93 PRO A N 1
ATOM 729 C CA . PRO A 1 93 ? -4.096 -9.995 -6.725 1.00 98.44 93 PRO A CA 1
ATOM 730 C C . PRO A 1 93 ? -4.959 -9.622 -5.511 1.00 98.44 93 PRO A C 1
ATOM 732 O O . PRO A 1 93 ? -5.555 -10.487 -4.869 1.00 98.44 93 PRO A O 1
ATOM 735 N N . GLY A 1 94 ? -5.018 -8.330 -5.190 1.00 98.12 94 GLY A N 1
ATOM 736 C CA . GLY A 1 94 ? -5.724 -7.812 -4.017 1.00 98.12 94 GLY A CA 1
ATOM 737 C C . GLY A 1 94 ? -4.838 -7.484 -2.812 1.00 98.12 94 GLY A C 1
ATOM 738 O O . GLY A 1 94 ? -5.330 -6.846 -1.880 1.00 98.12 94 GLY A O 1
ATOM 739 N N . ASP A 1 95 ? -3.554 -7.853 -2.819 1.00 98.69 95 ASP A N 1
ATOM 740 C CA . ASP A 1 95 ? -2.615 -7.404 -1.787 1.00 98.69 95 ASP A CA 1
ATOM 741 C C . ASP A 1 95 ? -2.448 -5.884 -1.805 1.00 98.69 95 ASP A C 1
ATOM 743 O O . ASP A 1 95 ? -2.433 -5.243 -2.857 1.00 98.69 95 ASP A O 1
ATOM 747 N N . PHE A 1 96 ? -2.287 -5.295 -0.624 1.00 98.69 96 PHE A N 1
ATOM 748 C CA . PHE A 1 96 ? -1.968 -3.880 -0.499 1.00 98.69 96 PHE A CA 1
ATOM 749 C C . PHE A 1 96 ? -0.465 -3.693 -0.597 1.00 98.69 96 PHE A C 1
ATOM 751 O O . PHE A 1 96 ? 0.300 -4.439 0.012 1.00 98.69 96 PHE A O 1
ATOM 758 N N . VAL A 1 97 ? -0.046 -2.667 -1.329 1.00 98.62 97 VAL A N 1
ATOM 759 C CA . VAL A 1 97 ? 1.366 -2.350 -1.518 1.00 98.62 97 VAL A CA 1
ATOM 760 C C . VAL A 1 97 ? 1.604 -0.886 -1.205 1.00 98.62 97 VAL A C 1
ATOM 762 O O . VAL A 1 97 ? 0.927 -0.007 -1.740 1.00 98.62 97 VAL A O 1
ATOM 765 N N . GLN A 1 98 ? 2.596 -0.623 -0.365 1.00 98.50 98 GLN A N 1
ATOM 766 C CA . GLN A 1 98 ? 3.231 0.680 -0.247 1.00 98.50 98 GLN A CA 1
ATOM 767 C C . GLN A 1 98 ? 4.599 0.587 -0.916 1.00 98.50 98 GLN A C 1
ATOM 769 O O . GLN A 1 98 ? 5.471 -0.123 -0.423 1.00 98.50 98 GLN A O 1
ATOM 774 N N . PHE A 1 99 ? 4.804 1.303 -2.020 1.00 98.50 99 PHE A N 1
ATOM 775 C CA . PHE A 1 99 ? 6.103 1.331 -2.689 1.00 98.50 99 PHE A CA 1
ATOM 776 C C . PHE A 1 99 ? 6.670 2.743 -2.796 1.00 98.50 99 PHE A C 1
ATOM 778 O O . PHE A 1 99 ? 5.931 3.731 -2.771 1.00 98.50 99 PHE A O 1
ATOM 785 N N . TRP A 1 100 ? 7.990 2.834 -2.955 1.00 98.25 100 TRP A N 1
ATOM 786 C CA . TRP A 1 100 ? 8.706 4.101 -3.047 1.00 98.25 100 TRP A CA 1
ATOM 787 C C . TRP A 1 100 ? 9.495 4.236 -4.343 1.00 98.25 100 TRP A C 1
ATOM 789 O O . TRP A 1 100 ? 10.028 3.282 -4.898 1.00 98.25 100 TRP A O 1
ATOM 799 N N . ARG A 1 101 ? 9.581 5.476 -4.809 1.00 96.88 101 ARG A N 1
ATOM 800 C CA . ARG A 1 101 ? 10.565 5.972 -5.773 1.00 96.88 101 ARG A CA 1
ATOM 801 C C . ARG A 1 101 ? 11.534 6.875 -5.013 1.00 96.88 101 ARG A C 1
ATOM 803 O O . ARG A 1 101 ? 11.306 7.199 -3.847 1.00 96.88 101 ARG A O 1
ATOM 810 N N . LYS A 1 102 ? 12.556 7.401 -5.693 1.00 91.38 102 LYS A N 1
ATOM 811 C CA . LYS A 1 102 ? 13.565 8.297 -5.088 1.00 91.38 102 LYS A CA 1
ATOM 812 C C . LYS A 1 102 ? 12.980 9.448 -4.249 1.00 91.38 102 LYS A C 1
ATOM 814 O O . LYS A 1 102 ? 13.600 9.853 -3.273 1.00 91.38 102 LYS A O 1
ATOM 819 N N . LYS A 1 103 ? 11.822 10.000 -4.634 1.00 90.19 103 LYS A N 1
ATOM 820 C CA . LYS A 1 103 ? 11.217 11.180 -3.982 1.00 90.19 103 LYS A CA 1
ATOM 821 C C . LYS A 1 103 ? 9.724 11.048 -3.652 1.00 90.19 103 LYS A C 1
ATOM 823 O O . LYS A 1 103 ? 9.132 12.020 -3.197 1.00 90.19 103 LYS A O 1
ATOM 828 N N . SER A 1 104 ? 9.091 9.902 -3.901 1.00 94.62 104 SER A N 1
ATOM 829 C CA . SER A 1 104 ? 7.641 9.756 -3.707 1.00 94.62 104 SER A CA 1
ATOM 830 C C . SER A 1 104 ? 7.234 8.336 -3.338 1.00 94.62 104 SER A C 1
ATOM 832 O O . SER A 1 104 ? 7.773 7.370 -3.875 1.00 94.62 104 SER A O 1
ATOM 834 N N . GLY A 1 105 ? 6.261 8.223 -2.436 1.00 95.88 105 GLY A N 1
ATOM 835 C CA . GLY A 1 105 ? 5.596 6.970 -2.089 1.00 95.88 105 GLY A CA 1
ATOM 836 C C . GLY A 1 105 ? 4.265 6.830 -2.821 1.00 95.88 105 GLY A C 1
ATOM 837 O O . GLY A 1 105 ? 3.678 7.826 -3.246 1.00 95.88 105 GLY A O 1
ATOM 838 N N . HIS A 1 106 ? 3.781 5.601 -2.971 1.00 97.62 106 HIS A N 1
ATOM 839 C CA . HIS A 1 106 ? 2.472 5.327 -3.557 1.00 97.62 106 HIS A CA 1
ATOM 840 C C . HIS A 1 106 ? 1.826 4.104 -2.914 1.00 97.62 106 HIS A C 1
ATOM 842 O O . HIS A 1 106 ? 2.479 3.074 -2.747 1.00 97.62 106 HIS A O 1
ATOM 848 N N . SER A 1 107 ? 0.542 4.227 -2.577 1.00 98.00 107 SER A N 1
ATOM 849 C CA . SER A 1 107 ? -0.254 3.137 -2.011 1.00 98.00 107 SER A CA 1
ATOM 850 C C . SER A 1 107 ? -1.163 2.551 -3.083 1.00 98.00 107 SER A C 1
ATOM 852 O O . SER A 1 107 ? -1.926 3.281 -3.718 1.00 98.00 107 SER A O 1
ATOM 854 N N . VAL A 1 108 ? -1.086 1.246 -3.316 1.00 98.69 108 VAL A N 1
ATOM 855 C CA . VAL A 1 108 ? -1.793 0.587 -4.420 1.00 98.69 108 VAL A CA 1
ATOM 856 C C . VAL A 1 108 ? -2.359 -0.768 -4.007 1.00 98.69 108 VAL A C 1
ATOM 858 O O . VAL A 1 108 ? -1.991 -1.317 -2.970 1.00 98.69 108 VAL A O 1
ATOM 861 N N . ILE A 1 109 ? -3.253 -1.306 -4.834 1.00 98.81 109 ILE A N 1
ATOM 862 C CA . ILE A 1 109 ? -3.703 -2.697 -4.766 1.00 98.81 109 ILE A CA 1
ATOM 863 C C . ILE A 1 109 ? -2.997 -3.455 -5.884 1.00 98.81 109 ILE A C 1
ATOM 865 O O . ILE A 1 109 ? -3.149 -3.111 -7.057 1.00 98.81 109 ILE A O 1
ATOM 869 N N . PHE A 1 110 ? -2.207 -4.456 -5.523 1.00 98.81 110 PHE A N 1
ATOM 870 C CA . PHE A 1 110 ? -1.489 -5.308 -6.457 1.00 98.81 110 PHE A CA 1
ATOM 871 C C . PHE A 1 110 ? -2.464 -6.086 -7.346 1.00 98.81 110 PHE A C 1
ATOM 873 O O . PHE A 1 110 ? -3.462 -6.618 -6.857 1.00 98.81 110 PHE A O 1
ATOM 880 N N . LEU A 1 111 ? -2.171 -6.155 -8.646 1.00 98.69 111 LEU A N 1
ATOM 881 C CA . LEU A 1 111 ? -2.923 -6.972 -9.600 1.00 98.69 111 LEU A CA 1
ATOM 882 C C . LEU A 1 111 ? -2.063 -8.119 -10.121 1.00 98.69 111 LEU A C 1
ATOM 884 O O . LEU A 1 111 ? -2.488 -9.263 -10.060 1.00 98.69 111 LEU A O 1
ATOM 888 N N . GLU A 1 112 ? -0.863 -7.825 -10.613 1.00 98.50 112 GLU A N 1
ATOM 889 C CA . GLU A 1 112 ? 0.050 -8.835 -11.154 1.00 98.50 112 GLU A CA 1
ATOM 890 C C . GLU A 1 112 ? 1.483 -8.296 -11.236 1.00 98.50 112 GLU A C 1
ATOM 892 O O . GLU A 1 112 ? 1.712 -7.086 -11.352 1.00 98.50 112 GLU A O 1
ATOM 897 N N . TRP A 1 113 ? 2.461 -9.201 -11.202 1.00 98.31 113 TRP A N 1
ATOM 898 C CA . TRP A 1 113 ? 3.844 -8.867 -11.527 1.00 98.31 113 TRP A CA 1
ATOM 899 C C . TRP A 1 113 ? 3.992 -8.726 -13.037 1.00 98.31 113 TRP A C 1
ATOM 901 O O . TRP A 1 113 ? 3.501 -9.559 -13.794 1.00 98.31 113 TRP A O 1
ATOM 911 N N . VAL A 1 114 ? 4.737 -7.716 -13.482 1.00 98.12 114 VAL A N 1
ATOM 912 C CA . VAL A 1 114 ? 5.196 -7.669 -14.871 1.00 98.12 114 VAL A CA 1
ATOM 913 C C . VAL A 1 114 ? 6.490 -8.453 -14.958 1.00 98.12 114 VAL A C 1
ATOM 915 O O . VAL A 1 114 ? 7.470 -8.106 -14.296 1.00 98.12 114 VAL A O 1
ATOM 918 N N . VAL A 1 115 ? 6.489 -9.507 -15.767 1.00 97.19 115 VAL A N 1
ATOM 919 C CA . VAL A 1 115 ? 7.626 -10.414 -15.928 1.00 97.19 115 VAL A CA 1
ATOM 920 C C . VAL A 1 115 ? 8.195 -10.276 -17.334 1.00 97.19 115 VAL A C 1
ATOM 922 O O . VAL A 1 115 ? 7.456 -10.289 -18.314 1.00 97.19 115 VAL A O 1
ATOM 925 N N . LYS A 1 116 ? 9.519 -10.153 -17.429 1.00 96.44 116 LYS A N 1
ATOM 926 C CA . LYS A 1 116 ? 10.270 -10.174 -18.685 1.00 96.44 116 LYS A CA 1
ATOM 927 C C . LYS A 1 116 ? 11.478 -11.086 -18.508 1.00 96.44 116 LYS A C 1
ATOM 929 O O . LYS A 1 116 ? 12.193 -10.954 -17.517 1.00 96.44 116 LYS A O 1
ATOM 934 N N . ASP A 1 117 ? 11.665 -12.030 -19.427 1.00 94.81 117 ASP A N 1
ATOM 935 C CA . ASP A 1 117 ? 12.770 -13.002 -19.403 1.00 94.81 117 ASP A CA 1
ATOM 936 C C . ASP A 1 117 ? 12.883 -13.744 -18.054 1.00 94.81 117 ASP A C 1
ATOM 938 O O . ASP A 1 117 ? 13.959 -13.891 -17.475 1.00 94.81 117 ASP A O 1
ATOM 942 N N . GLY A 1 118 ? 11.732 -14.137 -17.495 1.00 92.81 118 GLY A N 1
ATOM 943 C CA . GLY A 1 118 ? 11.638 -14.824 -16.201 1.00 92.81 118 GLY A CA 1
ATOM 944 C C . GLY A 1 118 ? 11.899 -13.944 -14.970 1.00 92.81 118 GLY A C 1
ATOM 945 O O . GLY A 1 118 ? 11.833 -14.441 -13.849 1.00 92.81 118 GLY A O 1
ATOM 946 N N . LYS A 1 119 ? 12.161 -12.641 -15.138 1.00 94.31 119 LYS A N 1
ATOM 947 C CA . LYS A 1 119 ? 12.415 -11.699 -14.038 1.00 94.31 119 LYS A CA 1
ATOM 948 C C . LYS A 1 119 ? 11.238 -10.756 -13.832 1.00 94.31 119 LYS A C 1
ATOM 950 O O . LYS A 1 119 ? 10.709 -10.188 -14.784 1.00 94.31 119 LYS A O 1
ATOM 955 N N . GLN A 1 120 ? 10.858 -10.532 -12.577 1.00 96.06 120 GLN A N 1
ATOM 956 C CA . GLN A 1 120 ? 9.891 -9.493 -12.220 1.00 96.06 120 GLN A CA 1
ATOM 957 C C . GLN A 1 120 ? 10.515 -8.118 -12.483 1.00 96.06 120 GLN A C 1
ATOM 959 O O . GLN A 1 120 ? 11.432 -7.710 -11.774 1.00 96.06 120 GLN A O 1
ATOM 964 N N . VAL A 1 121 ? 10.031 -7.395 -13.485 1.00 98.00 121 VAL A N 1
ATOM 965 C CA . VAL A 1 121 ? 10.553 -6.083 -13.907 1.00 98.00 121 VAL A CA 1
ATOM 966 C C . VAL A 1 121 ? 9.673 -4.914 -13.469 1.00 98.00 121 VAL A C 1
ATOM 968 O O . VAL A 1 121 ? 10.086 -3.760 -13.549 1.00 98.00 121 VAL A O 1
ATOM 971 N N . GLY A 1 122 ? 8.476 -5.190 -12.963 1.00 98.25 122 GLY A N 1
ATOM 972 C CA . GLY A 1 122 ? 7.556 -4.178 -12.463 1.00 98.25 122 GLY A CA 1
ATOM 973 C C . GLY A 1 122 ? 6.303 -4.802 -11.878 1.00 98.25 122 GLY A C 1
ATOM 974 O O . GLY A 1 122 ? 6.226 -6.018 -11.726 1.00 98.25 122 GLY A O 1
ATOM 975 N N . LEU A 1 123 ? 5.303 -3.974 -11.600 1.00 98.38 123 LEU A N 1
ATOM 976 C CA . LEU A 1 123 ? 3.986 -4.418 -11.164 1.00 98.38 123 LEU A CA 1
ATOM 977 C C . LEU A 1 123 ? 2.881 -3.655 -11.887 1.00 98.38 123 LEU A C 1
ATOM 979 O O . LEU A 1 123 ? 2.993 -2.455 -12.155 1.00 98.38 123 LEU A O 1
ATOM 983 N N . LYS A 1 124 ? 1.788 -4.365 -12.149 1.00 98.69 124 LYS A N 1
ATOM 984 C CA . LYS A 1 124 ? 0.495 -3.780 -12.469 1.00 98.69 124 LYS A CA 1
ATOM 985 C C . LYS A 1 124 ? -0.323 -3.687 -11.192 1.00 98.69 124 LYS A C 1
ATOM 987 O O . LYS A 1 124 ? -0.343 -4.607 -10.370 1.00 98.69 124 LYS A O 1
ATOM 992 N N . TYR A 1 125 ? -1.007 -2.570 -11.028 1.00 98.75 125 TYR A N 1
ATOM 993 C CA . TYR A 1 125 ? -1.759 -2.279 -9.820 1.00 98.75 125 TYR A CA 1
ATOM 994 C C . TYR A 1 125 ? -2.989 -1.426 -10.124 1.00 98.75 125 TYR A C 1
ATOM 996 O O . TYR A 1 125 ? -3.043 -0.756 -11.156 1.00 98.75 125 TYR A O 1
ATOM 1004 N N . ARG A 1 126 ? -3.930 -1.385 -9.177 1.00 98.69 126 ARG A N 1
ATOM 1005 C CA . ARG A 1 126 ? -5.042 -0.428 -9.139 1.00 98.69 126 ARG A CA 1
ATOM 1006 C C . ARG A 1 126 ? -4.812 0.611 -8.049 1.00 98.69 126 ARG A C 1
ATOM 1008 O O . ARG A 1 126 ? -4.549 0.260 -6.898 1.00 98.69 126 ARG A O 1
ATOM 1015 N N . SER A 1 127 ? -4.909 1.893 -8.388 1.00 97.88 127 SER A N 1
ATOM 1016 C CA . SER A 1 127 ? -4.838 2.992 -7.413 1.00 97.88 127 SER A CA 1
ATOM 1017 C C . SER A 1 127 ? -5.470 4.271 -7.961 1.00 97.88 127 SER A C 1
ATOM 1019 O O . SER A 1 127 ? -6.004 4.272 -9.063 1.00 97.88 127 SER A O 1
ATOM 1021 N N . SER A 1 128 ? -5.418 5.359 -7.189 1.00 96.19 128 SER A N 1
ATOM 1022 C CA . SER A 1 128 ? -5.777 6.699 -7.646 1.00 96.19 128 SER A CA 1
ATOM 1023 C C . SER A 1 128 ? -4.536 7.544 -7.917 1.00 96.19 128 SER A C 1
ATOM 1025 O O . SER A 1 128 ? -3.729 7.761 -7.008 1.00 96.19 128 SER A O 1
ATOM 1027 N N . GLN A 1 129 ? -4.402 8.070 -9.136 1.00 94.06 129 GLN A N 1
ATOM 1028 C CA . GLN A 1 129 ? -3.318 8.981 -9.512 1.00 94.06 129 GLN A CA 1
ATOM 1029 C C . GLN A 1 129 ? -3.686 9.882 -10.706 1.00 94.06 129 GLN A C 1
ATOM 1031 O O . GLN A 1 129 ? -4.622 9.573 -11.447 1.00 94.06 129 GLN A O 1
ATOM 1036 N N . PRO A 1 130 ? -2.926 10.967 -10.959 1.00 92.50 130 PRO A N 1
ATOM 1037 C CA . PRO A 1 130 ? -3.180 11.850 -12.100 1.00 92.50 130 PRO A CA 1
ATOM 1038 C C . PRO A 1 130 ? -3.160 11.132 -13.455 1.00 92.50 130 PRO A C 1
ATOM 1040 O O . PRO A 1 130 ? -3.999 11.403 -14.305 1.00 92.50 130 PRO A O 1
ATOM 1043 N N . LYS A 1 131 ? -2.247 10.167 -13.640 1.00 91.88 131 LYS A N 1
ATOM 1044 C CA . LYS A 1 131 ? -2.068 9.434 -14.908 1.00 91.88 131 LYS A CA 1
ATOM 1045 C C . LYS A 1 131 ? -3.315 8.652 -15.346 1.00 91.88 131 LYS A C 1
ATOM 1047 O O . LYS A 1 131 ? -3.483 8.403 -16.531 1.00 91.88 131 LYS A O 1
ATOM 1052 N N . THR A 1 132 ? -4.168 8.265 -14.402 1.00 92.19 132 THR A N 1
ATOM 1053 C CA . THR A 1 132 ? -5.417 7.528 -14.655 1.00 92.19 132 THR A CA 1
ATOM 1054 C C . THR A 1 132 ? -6.656 8.402 -14.464 1.00 92.19 132 THR A C 1
ATOM 1056 O O . THR A 1 132 ? -7.760 7.876 -14.434 1.00 92.19 132 THR A O 1
ATOM 1059 N N . ASN A 1 133 ? -6.488 9.723 -14.311 1.00 91.38 133 ASN A N 1
ATOM 1060 C CA . ASN A 1 133 ? -7.566 10.667 -14.006 1.00 91.38 133 ASN A CA 1
ATOM 1061 C C . ASN A 1 133 ? -8.442 10.224 -12.812 1.00 91.38 133 ASN A C 1
ATOM 1063 O O . ASN A 1 133 ? -9.669 10.223 -12.882 1.00 91.38 133 ASN A O 1
ATOM 1067 N N . GLY A 1 134 ? -7.801 9.808 -11.715 1.00 93.94 134 GLY A N 1
ATOM 1068 C CA . GLY A 1 134 ? -8.478 9.222 -10.555 1.00 9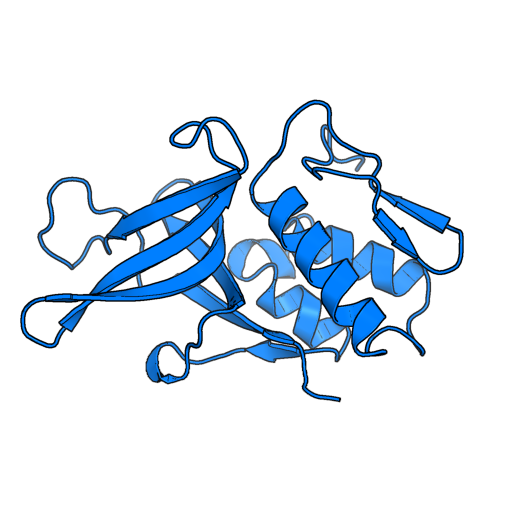3.94 134 GLY A CA 1
ATOM 1069 C C . GLY A 1 134 ? -8.167 7.736 -10.422 1.00 93.94 134 GLY A C 1
ATOM 1070 O O . GLY A 1 134 ? -7.016 7.341 -10.613 1.00 93.94 134 GLY A O 1
ATOM 1071 N N . ILE A 1 135 ? -9.159 6.922 -10.055 1.00 97.12 135 ILE A N 1
ATOM 1072 C CA . ILE A 1 135 ? -8.984 5.482 -9.814 1.00 97.12 135 ILE A CA 1
ATOM 1073 C C . ILE A 1 135 ? -8.849 4.735 -11.143 1.00 97.12 135 ILE A C 1
ATOM 1075 O O . ILE A 1 135 ? -9.748 4.786 -11.976 1.00 97.12 135 ILE A O 1
ATOM 1079 N N . GLY A 1 136 ? -7.763 3.988 -11.312 1.00 97.94 136 GLY A N 1
ATOM 1080 C CA . GLY A 1 136 ? -7.557 3.140 -12.478 1.00 97.94 136 GL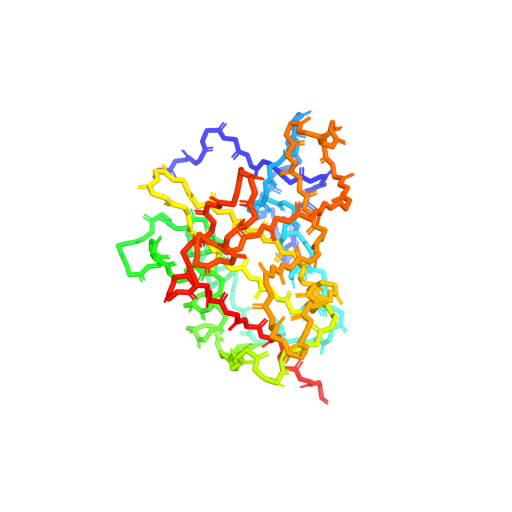Y A CA 1
ATOM 1081 C C . GLY A 1 136 ? -6.365 2.205 -12.332 1.00 97.94 136 GLY A C 1
ATOM 1082 O O . GLY A 1 136 ? -5.648 2.220 -11.324 1.00 97.94 136 GLY A O 1
ATOM 1083 N N . ASP A 1 137 ? -6.167 1.392 -13.363 1.00 98.56 137 ASP A N 1
ATOM 1084 C CA . ASP A 1 137 ? -5.049 0.459 -13.439 1.00 98.56 137 ASP A CA 1
ATOM 1085 C C . ASP A 1 137 ? -3.844 1.134 -14.087 1.00 98.56 137 ASP A C 1
ATOM 1087 O O . ASP A 1 137 ? -3.974 1.941 -15.009 1.00 98.56 137 ASP A O 1
ATOM 1091 N N . ASN A 1 138 ? -2.650 0.807 -13.609 1.00 98.25 138 ASN A N 1
ATOM 1092 C CA . ASN A 1 138 ? -1.411 1.286 -14.201 1.00 98.25 138 ASN A CA 1
ATOM 1093 C C . ASN A 1 138 ? -0.294 0.268 -14.000 1.00 98.25 138 ASN A C 1
ATOM 1095 O O . ASN A 1 138 ? -0.357 -0.598 -13.128 1.00 98.25 138 ASN A O 1
ATOM 1099 N N . VAL A 1 139 ? 0.739 0.416 -14.820 1.00 98.12 139 VAL A N 1
ATOM 1100 C CA . VAL A 1 139 ? 1.967 -0.363 -14.752 1.00 98.12 139 VAL A CA 1
ATOM 1101 C C . VAL A 1 139 ? 3.126 0.575 -14.458 1.00 98.12 139 VAL A C 1
ATOM 1103 O O . VAL A 1 139 ? 3.256 1.636 -15.079 1.00 98.12 139 VAL A O 1
ATOM 1106 N N . GLU A 1 140 ? 3.981 0.168 -13.527 1.00 98.06 140 GLU A N 1
ATOM 1107 C CA . GLU A 1 140 ? 5.266 0.808 -13.268 1.00 98.06 140 GLU A CA 1
ATOM 1108 C C . GLU A 1 140 ? 6.362 -0.229 -13.053 1.00 98.06 140 GLU A C 1
ATOM 1110 O O . GLU A 1 140 ? 6.114 -1.363 -12.642 1.00 98.06 140 GLU A O 1
ATOM 1115 N N . TYR A 1 141 ? 7.590 0.192 -13.338 1.00 98.44 141 TYR A N 1
ATOM 1116 C CA . TYR A 1 141 ? 8.747 -0.683 -13.428 1.00 98.44 141 TYR A CA 1
ATOM 1117 C C . TYR A 1 141 ? 9.783 -0.351 -12.360 1.00 98.44 141 TYR A C 1
ATOM 1119 O O . TYR A 1 141 ? 9.938 0.808 -11.946 1.00 98.44 141 TYR A O 1
ATOM 1127 N N . PHE A 1 142 ? 10.511 -1.383 -11.947 1.00 98.31 142 PHE A N 1
ATOM 1128 C CA . PHE A 1 142 ? 11.604 -1.275 -10.995 1.00 98.31 142 PHE A CA 1
ATOM 1129 C C . PHE A 1 142 ? 12.812 -0.593 -11.628 1.00 98.31 142 PHE A C 1
ATOM 1131 O O . PHE A 1 142 ? 13.155 -0.880 -12.774 1.00 98.31 142 PHE A O 1
ATOM 1138 N N . SER A 1 143 ? 13.474 0.303 -10.899 1.00 97.38 143 SER A N 1
ATOM 1139 C CA . SER A 1 143 ? 14.629 1.065 -11.396 1.00 97.38 143 SER A CA 1
ATOM 1140 C C . SER A 1 143 ? 15.791 0.183 -11.874 1.00 97.38 143 SER A C 1
ATOM 1142 O O . SER A 1 143 ? 16.592 0.630 -12.690 1.00 97.38 143 SER A O 1
ATOM 1144 N N . ASP A 1 144 ? 15.858 -1.069 -11.416 1.00 96.19 144 ASP A N 1
ATOM 1145 C CA . ASP A 1 144 ? 16.843 -2.083 -11.808 1.00 96.19 144 ASP A CA 1
ATOM 1146 C C . ASP A 1 144 ? 16.481 -2.860 -13.094 1.00 96.19 144 ASP A C 1
ATOM 1148 O O . ASP A 1 144 ? 17.276 -3.662 -13.576 1.00 96.19 144 ASP A O 1
ATOM 1152 N N . SER A 1 145 ? 15.305 -2.622 -13.687 1.00 95.06 145 SER A N 1
ATOM 1153 C CA . SER A 1 145 ? 14.768 -3.418 -14.806 1.00 95.06 145 SER A CA 1
ATOM 1154 C C . SER A 1 145 ? 15.281 -3.048 -16.203 1.00 95.06 145 SER A C 1
ATOM 1156 O O . SER A 1 145 ? 14.849 -3.651 -17.184 1.00 95.06 145 SER A O 1
ATOM 1158 N N . GLN A 1 146 ? 16.152 -2.039 -16.327 1.00 91.94 146 GLN A N 1
ATOM 1159 C CA . GLN A 1 146 ? 16.606 -1.464 -17.609 1.00 91.94 146 GLN A CA 1
ATOM 1160 C C . GLN A 1 146 ? 15.474 -0.920 -18.514 1.00 91.94 146 GLN A C 1
ATOM 1162 O O . GLN A 1 146 ? 15.707 -0.569 -19.671 1.00 91.94 146 GLN A O 1
ATOM 1167 N N . ILE A 1 147 ? 14.242 -0.797 -18.004 1.00 95.25 147 ILE A N 1
ATOM 1168 C CA . ILE A 1 147 ? 13.108 -0.230 -18.740 1.00 95.25 147 ILE A CA 1
ATOM 1169 C C . ILE A 1 147 ? 13.146 1.299 -18.649 1.00 95.25 147 ILE A C 1
ATOM 1171 O O . ILE A 1 147 ? 13.291 1.884 -17.573 1.00 95.25 147 ILE A O 1
ATOM 1175 N N . LYS A 1 148 ? 12.977 1.978 -19.789 1.00 94.94 148 LYS A N 1
ATOM 1176 C CA . LYS A 1 148 ? 12.936 3.446 -19.842 1.00 94.94 148 LYS A CA 1
ATOM 1177 C C . LYS A 1 148 ? 11.806 3.985 -18.957 1.00 94.94 148 LYS A C 1
ATOM 1179 O O . LYS A 1 148 ? 10.653 3.592 -19.100 1.00 94.94 148 LYS A O 1
ATOM 1184 N N . GLY A 1 149 ? 12.138 4.920 -18.066 1.00 92.25 149 GLY A N 1
ATOM 1185 C CA . GLY A 1 149 ? 11.179 5.527 -17.134 1.00 92.25 149 GLY A CA 1
ATOM 1186 C C . GLY A 1 149 ? 10.880 4.690 -15.884 1.00 92.25 149 GLY A C 1
ATOM 1187 O O . GLY A 1 149 ? 10.039 5.088 -15.077 1.00 92.25 149 GLY A O 1
ATOM 1188 N N . ALA A 1 150 ? 11.565 3.559 -15.693 1.00 96.56 150 ALA A N 1
ATOM 1189 C CA . ALA A 1 150 ? 11.476 2.785 -14.466 1.00 96.56 150 ALA A CA 1
ATOM 1190 C C . ALA A 1 150 ? 12.038 3.567 -13.270 1.00 96.56 150 ALA A C 1
ATOM 1192 O O . ALA A 1 150 ? 13.062 4.243 -13.371 1.00 96.56 150 ALA A O 1
ATOM 1193 N N . SER A 1 151 ? 11.347 3.511 -12.132 1.00 97.12 151 SER A N 1
ATOM 1194 C CA . SER A 1 151 ? 11.673 4.372 -10.986 1.00 97.12 151 SER A CA 1
ATOM 1195 C C . SER A 1 151 ? 11.323 3.793 -9.620 1.00 97.12 151 SER A C 1
ATOM 1197 O O . SER A 1 151 ? 11.696 4.397 -8.611 1.00 97.12 151 SER A O 1
ATOM 1199 N N . ILE A 1 152 ? 10.624 2.655 -9.566 1.00 98.19 152 ILE A N 1
ATOM 1200 C CA . ILE A 1 152 ? 10.284 2.003 -8.302 1.00 98.19 152 ILE A CA 1
ATOM 1201 C C . ILE A 1 152 ? 11.545 1.389 -7.707 1.00 98.19 152 ILE A C 1
ATOM 1203 O O . ILE A 1 152 ? 12.227 0.603 -8.360 1.00 98.19 152 ILE A O 1
ATOM 1207 N N . ASP A 1 153 ? 11.826 1.716 -6.454 1.00 97.69 153 ASP A N 1
ATOM 1208 C CA . ASP A 1 153 ? 12.846 1.039 -5.670 1.00 97.69 153 ASP A CA 1
ATOM 1209 C C . ASP A 1 153 ? 12.278 -0.295 -5.172 1.00 97.69 153 ASP A C 1
ATOM 1211 O O . ASP A 1 153 ? 11.419 -0.333 -4.287 1.00 97.69 153 ASP A O 1
ATOM 1215 N N . ARG A 1 154 ? 12.749 -1.399 -5.764 1.00 96.06 154 ARG A N 1
ATOM 1216 C CA . ARG A 1 154 ? 12.306 -2.759 -5.426 1.00 96.06 154 ARG A CA 1
ATOM 1217 C C . ARG A 1 154 ? 12.484 -3.070 -3.941 1.00 96.06 154 ARG A C 1
ATOM 1219 O O . ARG A 1 154 ? 11.624 -3.722 -3.358 1.00 96.06 154 ARG A O 1
ATOM 1226 N N . SER A 1 155 ? 13.566 -2.585 -3.328 1.00 96.12 155 SER A N 1
ATOM 1227 C CA . SER A 1 155 ? 13.866 -2.833 -1.911 1.00 96.12 155 SER A CA 1
ATOM 1228 C C . SER A 1 155 ? 12.908 -2.108 -0.962 1.00 96.12 155 SER A C 1
ATOM 1230 O O . SER A 1 155 ? 12.788 -2.466 0.208 1.00 96.12 155 SER A O 1
ATOM 1232 N N . ARG A 1 156 ? 12.181 -1.113 -1.481 1.00 97.31 156 ARG A N 1
ATOM 1233 C CA . ARG A 1 156 ? 11.198 -0.308 -0.756 1.00 97.31 156 ARG A CA 1
ATOM 1234 C C . ARG A 1 156 ? 9.791 -0.559 -1.289 1.00 97.31 156 ARG A C 1
ATOM 1236 O O . ARG A 1 156 ? 9.008 0.374 -1.465 1.00 97.31 156 ARG A O 1
ATOM 1243 N N . CYS A 1 157 ? 9.487 -1.822 -1.575 1.00 97.38 157 CYS A N 1
ATOM 1244 C CA . CYS A 1 157 ? 8.165 -2.304 -1.950 1.00 97.38 157 CYS A CA 1
ATOM 1245 C C . CYS A 1 157 ? 7.619 -3.185 -0.820 1.00 97.38 157 CYS A C 1
ATOM 1247 O O . CYS A 1 157 ? 8.107 -4.287 -0.582 1.00 97.38 157 CYS A O 1
ATOM 1249 N N . HIS A 1 158 ? 6.619 -2.681 -0.103 1.00 98.25 158 HIS A N 1
ATOM 1250 C CA . HIS A 1 158 ? 6.106 -3.282 1.125 1.00 98.25 158 HIS A CA 1
ATOM 1251 C C . HIS A 1 158 ? 4.699 -3.821 0.884 1.00 98.25 158 HIS A C 1
ATOM 1253 O O . HIS A 1 158 ? 3.770 -3.035 0.698 1.00 98.25 158 HIS A O 1
ATOM 1259 N N . LEU A 1 159 ? 4.538 -5.145 0.885 1.00 98.50 159 LEU A N 1
ATOM 1260 C CA . LEU A 1 159 ? 3.259 -5.805 0.623 1.00 98.50 159 LEU A CA 1
ATOM 1261 C C . LEU A 1 159 ? 2.616 -6.316 1.915 1.00 98.50 159 LEU A C 1
ATOM 1263 O O . LEU A 1 159 ? 3.295 -6.810 2.821 1.00 98.50 159 LEU A O 1
ATOM 1267 N N . CYS A 1 160 ? 1.291 -6.242 1.997 1.00 98.44 160 CYS A N 1
ATOM 1268 C CA . CYS A 1 160 ? 0.519 -6.885 3.051 1.00 98.44 160 CYS A CA 1
ATOM 1269 C C . CYS A 1 160 ? -0.835 -7.404 2.573 1.00 98.44 160 CYS A C 1
ATOM 1271 O O . CYS A 1 160 ? -1.415 -6.932 1.596 1.00 98.44 160 CYS A O 1
ATOM 1273 N N . ARG A 1 161 ? -1.358 -8.365 3.337 1.00 98.44 161 ARG A N 1
ATOM 1274 C CA . ARG A 1 161 ? -2.653 -9.007 3.112 1.00 98.44 161 ARG A CA 1
ATOM 1275 C C . ARG A 1 161 ? -3.468 -9.003 4.396 1.00 98.44 161 ARG A C 1
ATOM 1277 O O . ARG A 1 161 ? -2.935 -9.266 5.476 1.00 98.44 161 ARG A O 1
ATOM 1284 N N . LEU A 1 162 ? -4.763 -8.726 4.270 1.00 97.75 162 LEU A N 1
ATOM 1285 C CA . LEU A 1 162 ? -5.734 -8.933 5.347 1.00 97.75 162 LEU A CA 1
ATOM 1286 C C . LEU A 1 162 ? -5.857 -10.426 5.668 1.00 97.75 162 LEU A C 1
ATOM 1288 O O . LEU A 1 162 ? -5.777 -11.258 4.766 1.00 97.75 162 LEU A O 1
ATOM 1292 N N . HIS A 1 163 ? -6.085 -10.775 6.932 1.00 94.12 163 HIS A N 1
ATOM 1293 C CA . HIS A 1 163 ? -6.316 -12.170 7.302 1.00 94.12 163 HIS A CA 1
ATOM 1294 C C . HIS A 1 163 ? -7.551 -12.755 6.599 1.00 94.12 163 HIS A C 1
ATOM 1296 O O . HIS A 1 163 ? -8.490 -12.044 6.211 1.00 94.12 163 HIS A O 1
ATOM 1302 N N . ASN A 1 164 ? -7.517 -14.073 6.420 1.00 81.62 164 ASN A N 1
ATOM 1303 C CA . ASN A 1 164 ? -8.710 -14.836 6.088 1.00 81.62 164 ASN A CA 1
ATOM 1304 C C . ASN A 1 164 ? -9.586 -14.928 7.343 1.00 81.62 164 ASN A C 1
ATOM 1306 O O . ASN A 1 164 ? -9.072 -14.825 8.460 1.00 81.62 164 ASN A O 1
ATOM 1310 N N . LYS A 1 165 ? -10.895 -15.055 7.141 1.00 59.44 165 LYS A N 1
ATOM 1311 C CA . LYS A 1 165 ? -11.830 -15.344 8.226 1.00 59.44 165 LYS A CA 1
ATOM 1312 C C . LYS A 1 165 ? -11.740 -16.817 8.605 1.00 59.44 165 LYS A C 1
ATOM 1314 O O . LYS A 1 165 ? -11.513 -17.621 7.673 1.00 59.44 165 LYS A O 1
#

Radius of gyration: 15.54 Å; chains: 1; bounding box: 39×34×39 Å

Foldseek 3Di:
DDDPFLQACAFQDDPNDTLHHHGPHHAFLNPLLSVVSVVCVVQVVCVPPDPVLNNVLSCLLVLVDPVSVQQRNQCSCVVSVFKHWDDPVRDAQQKWKWWDFPPDIGIWGFHDFDDDPNDRFWTWTWGQDVVVPGTDIDIAGDPPNPDPPHTIPPVSIIIMDGDHD

Secondary structure (DSSP, 8-state):
---S----SS-EEETTEEEEPPPSS--HHHHHHHHHHHHHHHTTTTTT--HHHHHHHHHHHTT-STTTTTTTHHHHHHHHTSEEEE-GGG--TT-EEEEEESS-EEEEEEEEEEEETTEEEEEEEEEEEGGGTEEEEEEEEBTTS--TT--EEEEEEEEEEEPP-

Sequence (165 aa):
MRLPWSGTPEEVRFKGQKILSKGERTYCCGFTFTVAMKVATDRGLLREASVESVRKLQKDWYGTTKESRETQCVFALKKLGIGKAVKAEEAQPGDFVQFWRKKSGHSVIFLEWVVKDGKQVGLKYRSSQPKTNGIGDNVEYFSDSQIKGASIDRSRCHLCRLHNK